Protein AF-A0A852VIM2-F1 (afdb_monomer)

Structure (mmCIF, N/CA/C/O backbone):
data_AF-A0A852VIM2-F1
#
_entry.id   AF-A0A852VIM2-F1
#
loop_
_atom_site.group_PDB
_atom_site.id
_atom_site.type_symbol
_atom_site.label_atom_id
_atom_site.label_alt_id
_atom_site.label_comp_id
_atom_site.label_asym_id
_atom_site.label_entity_id
_atom_site.label_seq_id
_atom_site.pdbx_PDB_ins_code
_atom_site.Cartn_x
_atom_site.Cartn_y
_atom_site.Cartn_z
_atom_site.occupancy
_atom_site.B_iso_or_equiv
_atom_site.auth_seq_id
_atom_site.auth_comp_id
_atom_site.auth_asym_id
_atom_site.auth_atom_id
_atom_site.pdbx_PDB_model_num
ATOM 1 N N . MET A 1 1 ? 8.240 -60.420 -4.942 1.00 44.69 1 MET A N 1
ATOM 2 C CA . MET A 1 1 ? 8.098 -59.509 -3.788 1.00 44.69 1 MET A CA 1
ATOM 3 C C . MET A 1 1 ? 9.029 -58.327 -3.998 1.00 44.69 1 MET A C 1
ATOM 5 O O . MET A 1 1 ? 10.145 -58.550 -4.443 1.00 44.69 1 MET A O 1
ATOM 9 N N . THR A 1 2 ? 8.503 -57.129 -3.706 1.00 54.47 2 THR A N 1
ATOM 10 C CA . THR A 1 2 ? 9.171 -55.831 -3.459 1.00 54.47 2 THR A CA 1
ATOM 11 C C . THR A 1 2 ? 10.085 -55.233 -4.532 1.00 54.47 2 THR A C 1
ATOM 13 O O . THR A 1 2 ? 11.245 -55.603 -4.650 1.00 54.47 2 THR A O 1
ATOM 16 N N . ASN A 1 3 ? 9.597 -54.195 -5.214 1.00 36.75 3 ASN A N 1
ATOM 17 C CA . ASN A 1 3 ? 9.960 -52.800 -4.914 1.00 36.75 3 ASN A CA 1
ATOM 18 C C . ASN A 1 3 ? 9.034 -51.888 -5.740 1.00 36.75 3 ASN A C 1
ATOM 20 O O . ASN A 1 3 ? 8.882 -52.099 -6.934 1.00 36.75 3 ASN A O 1
ATOM 24 N N . SER A 1 4 ? 8.175 -51.085 -5.110 1.00 54.75 4 SER A N 1
ATOM 25 C CA . SER A 1 4 ? 8.496 -49.882 -4.329 1.00 54.75 4 SER A CA 1
ATOM 26 C C . SER A 1 4 ? 8.802 -48.724 -5.255 1.00 54.75 4 SER A C 1
ATOM 28 O O . SER A 1 4 ? 9.448 -48.904 -6.281 1.00 54.75 4 SER A O 1
ATOM 30 N N . GLN A 1 5 ? 8.418 -47.549 -4.772 1.00 56.06 5 GLN A N 1
ATOM 31 C CA . GLN A 1 5 ? 8.584 -46.256 -5.410 1.00 56.06 5 GLN A CA 1
ATOM 32 C C . GLN A 1 5 ? 7.590 -46.119 -6.537 1.00 56.06 5 GLN A C 1
ATOM 34 O O . GLN A 1 5 ? 7.716 -46.833 -7.526 1.00 56.06 5 GLN A O 1
ATOM 39 N N . TYR A 1 6 ? 6.632 -45.197 -6.460 1.00 55.31 6 TYR A N 1
ATOM 40 C CA . TYR A 1 6 ? 5.644 -45.129 -7.534 1.00 55.31 6 TYR A CA 1
ATOM 41 C C . TYR A 1 6 ? 4.872 -46.481 -7.614 1.00 55.31 6 TYR A C 1
ATOM 43 O O . TYR A 1 6 ? 5.127 -47.428 -6.862 1.00 55.31 6 TYR A O 1
ATOM 51 N N . GLN A 1 7 ? 3.919 -46.633 -8.522 1.00 47.34 7 GLN A N 1
ATOM 52 C CA . GLN A 1 7 ? 3.745 -47.946 -9.148 1.00 47.34 7 GLN A CA 1
ATOM 53 C C . GLN A 1 7 ? 3.947 -47.708 -10.634 1.00 47.34 7 GLN A C 1
ATOM 55 O O . GLN A 1 7 ? 3.010 -47.393 -11.350 1.00 47.34 7 GLN A O 1
ATOM 60 N N . SER A 1 8 ? 5.239 -47.703 -10.996 1.00 54.66 8 SER A N 1
ATOM 61 C CA . SER A 1 8 ? 5.851 -47.457 -12.311 1.00 54.66 8 SER A CA 1
ATOM 62 C C . SER A 1 8 ? 4.839 -47.284 -13.452 1.00 54.66 8 SER A C 1
ATOM 64 O O . SER A 1 8 ? 4.408 -48.266 -14.051 1.00 54.66 8 SER A O 1
ATOM 66 N N . GLY A 1 9 ? 4.424 -46.041 -13.721 1.00 59.06 9 GLY A N 1
ATOM 67 C CA . GLY A 1 9 ? 3.400 -45.789 -14.740 1.00 59.06 9 GLY A CA 1
ATOM 68 C C . GLY A 1 9 ? 2.501 -44.568 -14.555 1.00 59.06 9 GLY A C 1
ATOM 69 O O . GLY A 1 9 ? 1.624 -44.383 -15.393 1.00 59.06 9 GLY A O 1
ATOM 70 N N . ASP A 1 10 ? 2.694 -43.733 -13.524 1.00 54.28 10 ASP A N 1
ATOM 71 C CA . ASP A 1 10 ? 2.032 -42.418 -13.481 1.00 54.28 10 ASP A CA 1
ATOM 72 C C . ASP A 1 10 ? 2.347 -41.662 -14.786 1.00 54.28 10 ASP A C 1
ATOM 74 O O . ASP A 1 10 ? 3.513 -41.554 -15.188 1.00 54.28 10 ASP A O 1
ATOM 78 N N . THR A 1 11 ? 1.316 -41.164 -15.473 1.00 63.91 11 THR A N 1
ATOM 79 C CA . THR A 1 11 ? 1.530 -40.364 -16.681 1.00 63.91 11 THR A CA 1
ATOM 80 C C . THR A 1 11 ? 2.003 -38.968 -16.282 1.00 63.91 11 THR A C 1
ATOM 82 O O . THR A 1 11 ? 1.735 -38.501 -15.174 1.00 63.91 11 THR A O 1
ATOM 85 N N . SER A 1 12 ? 2.715 -38.263 -17.166 1.00 58.47 12 SER A N 1
ATOM 86 C CA . SER A 1 12 ? 3.268 -36.938 -16.835 1.00 58.47 12 SER A CA 1
ATOM 87 C C . SER A 1 12 ? 2.215 -35.939 -16.340 1.00 58.47 12 SER A C 1
ATOM 89 O O . SER A 1 12 ? 2.539 -35.078 -15.525 1.00 58.47 12 SER A O 1
ATOM 91 N N . ASN A 1 13 ? 0.955 -36.083 -16.764 1.00 57.78 13 ASN A N 1
ATOM 92 C CA . ASN A 1 13 ? -0.139 -35.227 -16.310 1.00 57.78 13 ASN A CA 1
ATOM 93 C C . ASN A 1 13 ? -0.547 -35.520 -14.858 1.00 57.78 13 ASN A C 1
ATOM 95 O O . ASN A 1 13 ? -0.825 -34.584 -14.115 1.00 57.78 13 ASN A O 1
ATOM 99 N N . ASP A 1 14 ? -0.508 -36.777 -14.414 1.00 64.00 14 ASP A N 1
ATOM 100 C CA . ASP A 1 14 ? -0.855 -37.152 -13.035 1.00 64.00 14 ASP A CA 1
ATOM 101 C C . ASP A 1 14 ? 0.182 -36.635 -12.028 1.00 64.00 14 ASP A C 1
ATOM 103 O O . ASP A 1 14 ? -0.149 -36.251 -10.904 1.00 64.00 14 ASP A O 1
ATOM 107 N N . VAL A 1 15 ? 1.449 -36.571 -12.447 1.00 63.62 15 VAL A N 1
ATOM 108 C CA . VAL A 1 15 ? 2.537 -35.994 -11.647 1.00 63.62 15 VAL A CA 1
ATOM 109 C C . VAL A 1 15 ? 2.412 -34.470 -11.570 1.00 63.62 15 VAL A C 1
ATOM 111 O O . VAL A 1 15 ? 2.588 -33.908 -10.492 1.00 63.62 15 VAL A O 1
ATOM 114 N N . LEU A 1 16 ? 2.048 -33.803 -12.672 1.00 55.34 16 LEU A N 1
ATOM 115 C CA . LEU A 1 16 ? 1.800 -32.355 -12.706 1.00 55.34 16 LEU A CA 1
ATOM 116 C C . LEU A 1 16 ? 0.596 -31.949 -11.847 1.00 55.34 16 LEU A C 1
ATOM 118 O O . LEU A 1 16 ? 0.730 -31.052 -11.023 1.00 55.34 16 LEU A O 1
ATOM 122 N N . PHE A 1 17 ? -0.534 -32.658 -11.935 1.00 57.09 17 PHE A N 1
ATOM 123 C CA . PHE A 1 17 ? -1.701 -32.391 -11.082 1.00 57.09 17 PHE A CA 1
ATOM 124 C C . PHE A 1 17 ? -1.403 -32.596 -9.591 1.00 57.09 17 PHE A C 1
ATOM 126 O O . PHE A 1 17 ? -1.921 -31.864 -8.748 1.00 57.09 17 PHE A O 1
ATOM 133 N N . ARG A 1 18 ? -0.544 -33.563 -9.242 1.00 58.47 18 ARG A N 1
ATOM 134 C CA . ARG A 1 18 ? -0.074 -33.730 -7.860 1.00 58.47 18 ARG A CA 1
ATOM 135 C C . ARG A 1 18 ? 0.900 -32.630 -7.451 1.00 58.47 18 ARG A C 1
ATOM 137 O O . ARG A 1 18 ? 0.820 -32.175 -6.320 1.00 58.47 18 ARG A O 1
ATOM 144 N N . LEU A 1 19 ? 1.781 -32.173 -8.338 1.00 55.94 19 LEU A N 1
ATOM 145 C CA . LEU A 1 19 ? 2.692 -31.063 -8.051 1.00 55.94 19 LEU A CA 1
ATOM 146 C C . LEU A 1 19 ? 1.960 -29.728 -7.886 1.00 55.94 19 LEU A C 1
ATOM 148 O O . LEU A 1 19 ? 2.338 -28.989 -6.985 1.00 55.94 19 LEU A O 1
ATOM 152 N N . ASP A 1 20 ? 0.901 -29.467 -8.653 1.00 49.19 20 ASP A N 1
ATOM 153 C CA . ASP A 1 20 ? 0.030 -28.291 -8.494 1.00 49.19 20 ASP A CA 1
ATOM 154 C C . ASP A 1 20 ? -0.865 -28.387 -7.243 1.00 49.19 20 ASP A C 1
ATOM 156 O O . ASP A 1 20 ? -1.188 -27.376 -6.625 1.00 49.19 20 ASP A O 1
ATOM 160 N N . ALA A 1 21 ? -1.235 -29.597 -6.806 1.00 53.94 21 ALA A N 1
ATOM 161 C CA . ALA A 1 21 ? -1.904 -29.802 -5.517 1.00 53.94 21 ALA A CA 1
ATOM 162 C C . ALA A 1 21 ? -0.939 -29.699 -4.314 1.00 53.94 21 ALA A C 1
ATOM 164 O O . ALA A 1 21 ? -1.369 -29.380 -3.206 1.00 53.94 21 ALA A O 1
ATOM 165 N N . ILE A 1 22 ? 0.356 -29.972 -4.520 1.00 56.03 22 ILE A N 1
ATOM 166 C CA . ILE A 1 22 ? 1.428 -29.845 -3.514 1.00 56.03 22 ILE A CA 1
ATOM 167 C C . ILE A 1 22 ? 1.995 -28.414 -3.480 1.00 56.03 22 ILE A C 1
ATOM 169 O O . ILE A 1 22 ? 2.431 -27.954 -2.427 1.00 56.03 22 ILE A O 1
ATOM 173 N N . HIS A 1 23 ? 1.937 -27.692 -4.598 1.00 47.28 23 HIS A N 1
ATOM 174 C CA . HIS A 1 23 ? 2.230 -26.269 -4.720 1.00 47.28 23 HIS A CA 1
ATOM 175 C C . HIS A 1 23 ? 0.978 -25.560 -5.238 1.00 47.28 23 HIS A C 1
ATOM 177 O O . HIS A 1 23 ? 0.928 -25.217 -6.423 1.00 47.28 23 HIS A O 1
ATOM 183 N N . PRO A 1 24 ? -0.030 -25.297 -4.382 1.00 50.09 24 PRO A N 1
ATOM 184 C CA . PRO A 1 24 ? -0.980 -24.250 -4.719 1.00 50.09 24 PRO A CA 1
ATOM 185 C C . PRO A 1 24 ? -0.129 -23.025 -5.040 1.00 50.09 24 PRO A C 1
ATOM 187 O O . PRO A 1 24 ? 0.677 -22.631 -4.194 1.00 50.09 24 PRO A O 1
ATOM 190 N N . GLN A 1 25 ? -0.221 -22.499 -6.272 1.00 48.47 25 GLN A N 1
ATOM 191 C CA . GLN A 1 25 ? 0.428 -21.236 -6.624 1.00 48.47 25 GLN A CA 1
ATOM 192 C C . GLN A 1 25 ? 0.134 -20.297 -5.462 1.00 48.47 25 GLN A C 1
ATOM 194 O O . GLN A 1 25 ? -1.052 -20.062 -5.191 1.00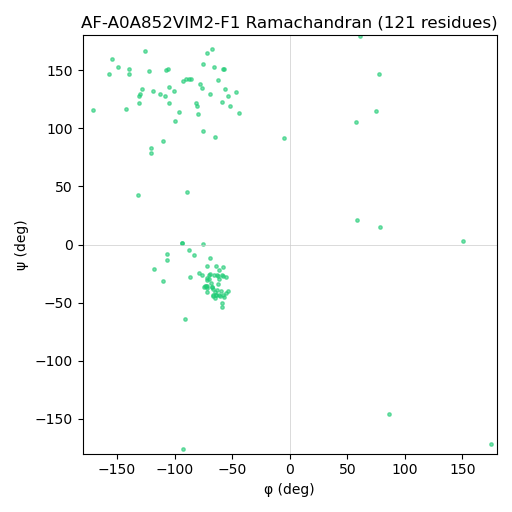 48.47 25 GLN A O 1
ATOM 199 N N . PRO A 1 26 ? 1.160 -19.895 -4.691 1.00 50.81 26 PRO A N 1
ATOM 200 C CA . PRO A 1 26 ? 0.900 -19.212 -3.449 1.00 50.81 26 PRO A CA 1
ATOM 201 C C . PRO A 1 26 ? 0.042 -17.999 -3.789 1.00 50.81 26 PRO A C 1
ATOM 203 O O . PRO A 1 26 ? 0.349 -17.340 -4.793 1.00 50.81 26 PRO A O 1
ATOM 206 N N . PRO A 1 27 ? -1.047 -17.728 -3.048 1.00 56.16 27 PRO A N 1
ATOM 207 C CA . PRO A 1 27 ? -1.861 -16.559 -3.326 1.00 56.16 27 PRO A CA 1
ATOM 208 C C . PRO A 1 27 ? -0.918 -15.368 -3.508 1.00 56.16 27 PRO A C 1
ATOM 210 O O . PRO A 1 27 ? 0.069 -15.210 -2.775 1.00 56.16 27 PRO A O 1
ATOM 213 N N . LEU A 1 28 ? -1.126 -14.611 -4.585 1.00 65.06 28 LEU A N 1
ATOM 214 C CA . LEU A 1 28 ? -0.347 -13.408 -4.839 1.00 65.06 28 LEU A CA 1
ATOM 215 C C . LEU A 1 28 ? -0.704 -12.446 -3.710 1.00 65.06 28 LEU A C 1
ATOM 217 O O . LEU A 1 28 ? -1.728 -11.771 -3.755 1.00 65.06 28 LEU A O 1
ATOM 221 N N . ASN A 1 29 ? 0.093 -12.486 -2.642 1.00 84.94 29 ASN A N 1
ATOM 222 C CA . ASN A 1 29 ? -0.279 -11.883 -1.371 1.00 84.94 29 ASN A CA 1
ATOM 223 C C . ASN A 1 29 ? -0.244 -10.364 -1.443 1.00 84.94 29 ASN A C 1
ATOM 225 O O . ASN A 1 29 ? -0.834 -9.734 -0.574 1.00 84.94 29 ASN A O 1
ATOM 229 N N . TYR A 1 30 ? 0.445 -9.793 -2.438 1.00 94.69 30 TYR A N 1
ATOM 230 C CA . TYR A 1 30 ? 0.670 -8.364 -2.569 1.00 94.69 30 TYR A CA 1
ATOM 231 C C . TYR A 1 30 ? 0.279 -7.841 -3.950 1.00 94.69 30 TYR A C 1
ATOM 233 O O . TYR A 1 30 ? 0.674 -8.381 -4.984 1.00 94.69 30 TYR A O 1
ATOM 241 N N . LEU A 1 31 ? -0.441 -6.724 -3.952 1.00 96.12 31 LEU A N 1
ATOM 242 C CA . LEU A 1 31 ? -0.675 -5.882 -5.118 1.00 96.12 31 LEU A CA 1
ATOM 243 C C . LEU A 1 31 ? 0.380 -4.779 -5.171 1.00 96.12 31 LEU A C 1
ATOM 245 O O . LEU A 1 31 ? 0.749 -4.219 -4.136 1.00 96.12 31 LEU A O 1
ATOM 249 N N . ILE A 1 32 ? 0.852 -4.475 -6.378 1.00 9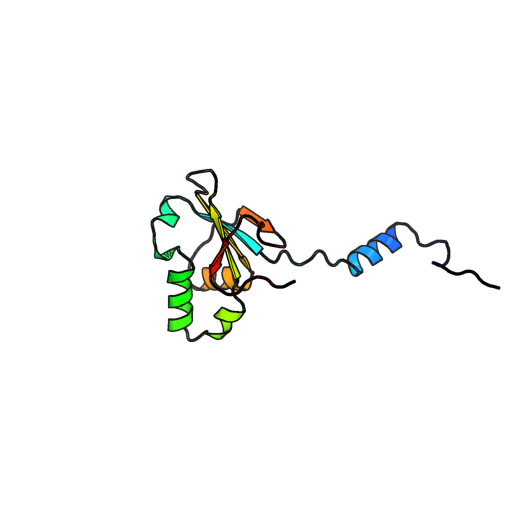6.88 32 ILE A N 1
ATOM 250 C CA . ILE A 1 32 ? 1.821 -3.413 -6.644 1.00 96.88 32 ILE A CA 1
ATOM 251 C C . ILE A 1 32 ? 1.041 -2.178 -7.076 1.00 96.88 32 ILE A C 1
ATOM 253 O O . ILE A 1 32 ? 0.387 -2.181 -8.120 1.00 96.88 32 ILE A O 1
ATOM 257 N N . ILE A 1 33 ? 1.099 -1.140 -6.253 1.00 96.81 33 ILE 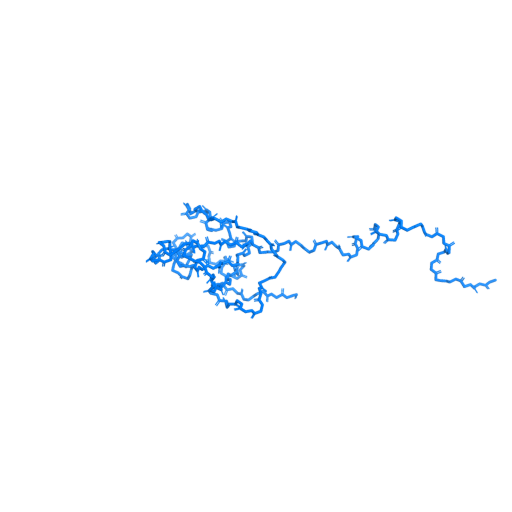A N 1
ATOM 258 C CA . ILE A 1 33 ? 0.445 0.141 -6.484 1.00 96.81 33 ILE A CA 1
ATOM 259 C C . ILE A 1 33 ? 1.509 1.149 -6.895 1.00 96.81 33 ILE A C 1
ATOM 261 O O . ILE A 1 33 ? 2.449 1.387 -6.135 1.00 96.81 33 ILE A O 1
ATOM 265 N N . ALA A 1 34 ? 1.353 1.750 -8.067 1.00 97.38 34 ALA A N 1
ATOM 266 C CA . ALA A 1 34 ? 2.167 2.882 -8.474 1.00 97.38 34 ALA A CA 1
ATOM 267 C C . ALA A 1 34 ? 1.562 4.182 -7.950 1.00 97.38 34 ALA A C 1
ATOM 269 O O . ALA A 1 34 ? 0.342 4.344 -7.903 1.00 97.38 34 ALA A O 1
ATOM 270 N N . GLN A 1 35 ? 2.431 5.100 -7.544 1.00 97.06 35 GLN A N 1
ATOM 271 C CA . GLN A 1 35 ? 2.058 6.460 -7.195 1.00 97.06 35 GLN A CA 1
ATOM 272 C C . GLN A 1 35 ? 2.963 7.437 -7.924 1.00 97.06 35 GLN A C 1
ATOM 274 O O . GLN A 1 35 ? 4.192 7.346 -7.848 1.00 97.06 35 GLN A O 1
ATOM 279 N N . SER A 1 36 ? 2.323 8.392 -8.579 1.00 97.00 36 SER A N 1
ATOM 280 C CA . SER A 1 36 ? 2.949 9.513 -9.258 1.00 97.00 36 SER A CA 1
ATOM 281 C C . SER A 1 36 ? 3.513 10.536 -8.274 1.00 97.00 36 SER A C 1
ATOM 283 O O . SER A 1 36 ? 3.166 10.576 -7.092 1.00 97.00 36 SER A O 1
ATOM 285 N N . GLU A 1 37 ? 4.372 11.418 -8.772 1.00 96.31 37 GLU A N 1
ATOM 286 C CA . GLU A 1 37 ? 4.929 12.525 -7.997 1.00 96.31 37 GLU A CA 1
ATOM 287 C C . GLU A 1 37 ? 3.844 13.413 -7.382 1.00 96.31 37 GLU A C 1
ATOM 289 O O . GLU A 1 37 ? 3.932 13.757 -6.203 1.00 96.31 37 GLU A O 1
ATOM 294 N N . LEU A 1 38 ? 2.787 13.716 -8.142 1.00 95.50 38 LEU A N 1
ATOM 295 C CA . LEU A 1 38 ? 1.661 14.509 -7.655 1.00 95.50 38 LEU A CA 1
ATOM 296 C C . LEU A 1 38 ? 0.949 13.818 -6.484 1.00 95.50 38 LEU A C 1
ATOM 298 O O . LEU A 1 38 ? 0.639 14.458 -5.482 1.00 95.50 38 LEU A O 1
ATOM 302 N N . GLU A 1 39 ? 0.723 12.507 -6.579 1.00 95.50 39 GLU A N 1
ATOM 303 C CA . GLU A 1 39 ? 0.082 11.744 -5.505 1.00 95.50 39 GLU A CA 1
ATOM 304 C C . GLU A 1 39 ? 0.957 11.656 -4.258 1.00 95.50 39 GLU A C 1
ATOM 306 O O . GLU A 1 39 ? 0.433 11.694 -3.146 1.00 95.50 39 GLU A O 1
ATOM 311 N N . VAL A 1 40 ? 2.278 11.537 -4.420 1.00 95.06 40 VAL A N 1
ATOM 312 C CA . VAL A 1 40 ? 3.225 11.445 -3.300 1.00 95.06 40 VAL A CA 1
ATOM 313 C C . VAL A 1 40 ? 3.356 12.768 -2.542 1.00 95.06 40 VAL A C 1
ATOM 315 O O . VAL A 1 40 ? 3.604 12.737 -1.335 1.00 95.06 40 VAL A O 1
ATOM 318 N N . GLN A 1 41 ? 3.167 13.910 -3.211 1.00 95.56 41 GLN A N 1
ATOM 319 C CA . GLN A 1 41 ? 3.158 15.229 -2.565 1.00 95.56 41 GLN A CA 1
ATOM 320 C C . GLN A 1 41 ? 1.976 15.410 -1.599 1.00 95.56 41 GLN A C 1
ATOM 322 O O . GLN A 1 41 ? 2.093 16.160 -0.628 1.00 95.56 41 GLN A O 1
ATOM 327 N N . ASP A 1 42 ? 0.864 14.704 -1.817 1.00 95.44 42 ASP A N 1
ATOM 328 C CA . ASP A 1 42 ? -0.239 14.669 -0.863 1.00 95.44 42 ASP A CA 1
ATOM 329 C C . ASP A 1 42 ? 0.064 13.693 0.286 1.00 95.44 42 ASP A C 1
ATOM 331 O O . ASP A 1 42 ? 0.086 12.467 0.136 1.00 95.44 42 ASP A O 1
ATOM 335 N N . VAL A 1 43 ? 0.245 14.249 1.485 1.00 93.06 43 VAL A N 1
ATOM 336 C CA . VAL A 1 43 ? 0.502 13.484 2.712 1.00 93.06 43 VAL A CA 1
ATOM 337 C C . VAL A 1 43 ? -0.613 12.480 3.032 1.00 93.06 43 VAL A C 1
ATOM 339 O O . VAL A 1 43 ? -0.343 11.441 3.633 1.00 93.06 43 VAL A O 1
ATOM 342 N N . GLN A 1 44 ? -1.850 12.719 2.582 1.00 94.06 44 GLN A N 1
ATOM 343 C CA . GLN A 1 44 ? -2.963 11.784 2.764 1.00 94.06 44 GLN A CA 1
ATOM 344 C C . GLN A 1 44 ? -2.803 10.507 1.935 1.00 94.06 44 GLN A C 1
ATOM 346 O O . GLN A 1 44 ? -3.513 9.526 2.162 1.00 94.06 44 GLN A O 1
ATOM 351 N N . ASN A 1 45 ? -1.862 10.462 0.996 1.00 94.25 45 ASN A N 1
ATOM 352 C CA . ASN A 1 45 ? -1.513 9.252 0.256 1.00 94.25 45 ASN A CA 1
ATOM 353 C C . ASN A 1 45 ? -0.348 8.481 0.884 1.00 94.25 45 ASN A C 1
ATOM 355 O O . ASN A 1 45 ? 0.043 7.441 0.351 1.00 94.25 45 ASN A O 1
ATOM 359 N N . ALA A 1 46 ? 0.201 8.947 2.011 1.00 94.62 46 ALA A N 1
ATOM 360 C CA . ALA A 1 46 ? 1.156 8.190 2.811 1.00 94.62 46 ALA A CA 1
ATOM 361 C C . ALA A 1 46 ? 0.415 7.184 3.717 1.00 94.62 46 ALA A C 1
ATOM 363 O O . ALA A 1 46 ? -0.381 7.611 4.560 1.00 94.62 46 ALA A O 1
ATOM 364 N N . PRO A 1 47 ? 0.686 5.866 3.616 1.00 94.44 47 PRO A N 1
ATOM 365 C CA . PRO A 1 47 ? -0.088 4.873 4.359 1.00 94.44 47 PRO A CA 1
ATOM 366 C C . PRO A 1 47 ? -0.053 5.026 5.875 1.00 94.44 47 PRO A C 1
ATOM 368 O O . PRO A 1 47 ? -1.087 4.924 6.526 1.00 94.44 47 PRO A O 1
ATOM 371 N N . ALA A 1 48 ? 1.110 5.361 6.433 1.00 93.31 48 ALA A N 1
ATOM 372 C CA . ALA A 1 48 ? 1.261 5.575 7.868 1.00 93.31 48 ALA A CA 1
ATOM 373 C C . ALA A 1 48 ? 0.400 6.729 8.411 1.00 93.31 48 ALA A C 1
ATOM 375 O O . ALA A 1 48 ? 0.111 6.748 9.603 1.00 93.31 48 ALA A O 1
ATOM 376 N N . ILE A 1 49 ? -0.014 7.672 7.560 1.00 94.56 49 ILE A N 1
ATOM 377 C CA . ILE A 1 49 ? -0.872 8.794 7.945 1.00 94.56 49 ILE A CA 1
ATOM 378 C C . ILE A 1 49 ? -2.332 8.405 7.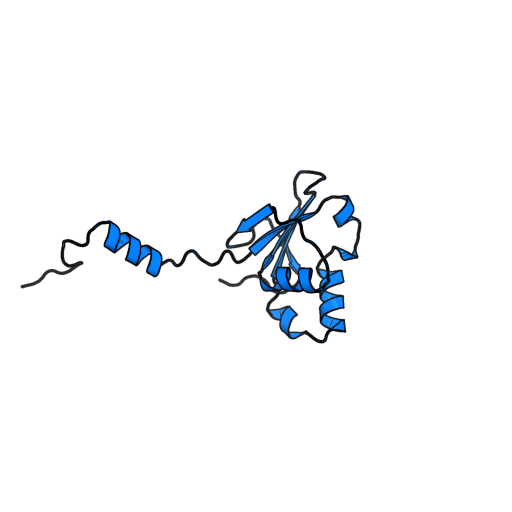754 1.00 94.56 49 ILE A C 1
ATOM 380 O O . ILE A 1 49 ? -3.077 8.293 8.719 1.00 94.56 49 ILE A O 1
ATOM 384 N N . SER A 1 50 ? -2.747 8.139 6.519 1.00 9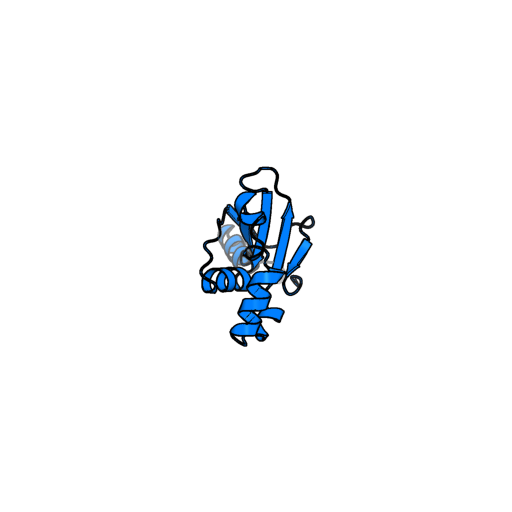4.50 50 SER A N 1
ATOM 385 C CA . SER A 1 50 ? -4.173 8.017 6.231 1.00 94.50 50 SER A CA 1
ATOM 386 C C . SER A 1 50 ? -4.790 6.719 6.745 1.00 94.50 50 SER A C 1
ATOM 388 O O . SER A 1 50 ? -5.917 6.745 7.235 1.00 94.50 50 SER A O 1
ATOM 390 N N . MET A 1 51 ? -4.068 5.592 6.721 1.00 94.38 51 MET A N 1
ATOM 391 C CA . MET A 1 51 ? -4.602 4.351 7.295 1.00 94.38 51 MET A CA 1
ATOM 392 C C . MET A 1 51 ? -4.597 4.361 8.815 1.00 94.38 51 MET A C 1
ATOM 394 O O . MET A 1 51 ? -5.523 3.817 9.407 1.00 94.38 51 MET A O 1
ATOM 398 N N . SER A 1 52 ? -3.591 4.956 9.461 1.00 92.44 52 SER A N 1
ATOM 399 C CA . SER A 1 52 ? -3.585 5.026 10.926 1.00 92.44 52 SER A CA 1
ATOM 400 C C . SER A 1 52 ? -4.756 5.869 11.434 1.00 92.44 52 SER A C 1
ATOM 402 O O . SER A 1 52 ? -5.472 5.423 12.332 1.00 92.44 52 SER A O 1
ATOM 404 N N . THR A 1 53 ? -5.017 7.014 10.793 1.00 93.94 53 THR A N 1
ATOM 405 C CA . THR A 1 53 ? -6.196 7.845 11.056 1.00 93.94 53 THR A CA 1
ATOM 406 C C . THR A 1 53 ? -7.485 7.064 10.822 1.00 93.94 53 THR A C 1
ATOM 408 O O . THR A 1 53 ? -8.278 6.932 11.749 1.00 93.94 53 THR A O 1
ATOM 411 N N . PHE A 1 54 ? -7.662 6.456 9.644 1.00 94.25 54 PHE A N 1
ATOM 412 C CA . PHE A 1 54 ? -8.875 5.699 9.322 1.00 94.25 54 PHE A CA 1
ATOM 413 C C . PHE A 1 54 ? -9.149 4.563 10.317 1.00 94.25 54 PHE A C 1
ATOM 415 O O . PHE A 1 54 ? -10.273 4.395 10.786 1.00 94.25 54 PHE A O 1
ATOM 422 N N . ILE A 1 55 ? -8.125 3.787 10.676 1.00 93.88 55 ILE A N 1
ATOM 423 C CA . ILE A 1 55 ? -8.252 2.677 11.629 1.00 93.88 55 ILE A CA 1
ATOM 424 C C . ILE A 1 55 ? -8.624 3.188 13.022 1.00 93.88 55 ILE A C 1
ATOM 426 O O . ILE A 1 55 ? -9.445 2.568 13.698 1.00 93.88 55 ILE A O 1
ATOM 430 N N . SER A 1 56 ? -8.030 4.304 13.451 1.00 92.69 56 SER A N 1
ATOM 431 C CA . SER A 1 56 ? -8.342 4.921 14.740 1.00 92.69 56 SER A CA 1
ATOM 432 C C . SER A 1 56 ? -9.769 5.467 14.780 1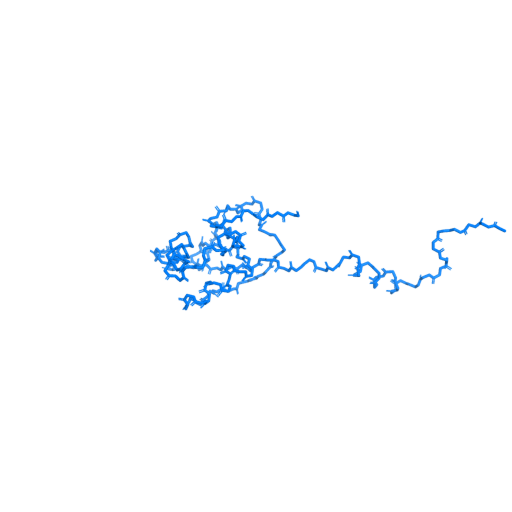.00 92.69 56 SER A C 1
ATOM 434 O O . SER A 1 56 ? -10.461 5.268 15.771 1.00 92.69 56 SER A O 1
ATOM 436 N N . GLU A 1 57 ? -10.214 6.142 13.720 1.00 93.44 57 GLU A N 1
ATOM 437 C CA . GLU A 1 57 ? -11.548 6.755 13.633 1.00 93.44 57 GLU A CA 1
ATOM 438 C C . GLU A 1 57 ? -12.670 5.723 13.490 1.00 93.44 57 GLU A C 1
ATOM 440 O O . GLU A 1 57 ? -13.782 5.945 13.960 1.00 93.44 57 GLU A O 1
ATOM 445 N N . THR A 1 58 ? -12.386 4.584 12.856 1.00 92.44 58 THR A N 1
ATOM 446 C CA . THR A 1 58 ? -13.354 3.490 12.667 1.00 92.44 58 THR A CA 1
ATOM 447 C C . THR A 1 58 ? -13.281 2.413 13.751 1.00 92.44 58 THR A C 1
ATOM 449 O O . THR A 1 58 ? -14.016 1.430 13.679 1.00 92.44 58 THR A O 1
ATOM 452 N N . GLU A 1 59 ? -12.393 2.574 14.738 1.00 92.00 59 GLU A N 1
ATOM 453 C CA . GLU A 1 59 ? -12.144 1.629 15.839 1.00 92.00 59 GLU A CA 1
ATOM 454 C C . GLU A 1 59 ? -11.718 0.212 15.386 1.00 92.00 59 GLU A C 1
ATOM 456 O O . GLU A 1 59 ? -11.793 -0.760 16.138 1.00 92.00 59 GLU A O 1
ATOM 461 N N . GLN A 1 60 ? -11.195 0.064 14.165 1.00 90.94 60 GLN A N 1
ATOM 462 C CA . GLN A 1 60 ? -10.831 -1.232 13.572 1.00 90.94 60 GLN A CA 1
ATOM 463 C C . GLN A 1 60 ? -9.390 -1.654 13.894 1.00 90.94 60 GLN A C 1
ATOM 465 O O . GLN A 1 60 ? -8.645 -2.111 13.026 1.00 90.94 60 GLN A O 1
ATOM 470 N N . THR A 1 61 ? -8.968 -1.522 15.151 1.00 89.38 61 THR A N 1
ATOM 471 C CA . THR A 1 61 ? -7.565 -1.710 15.582 1.00 89.38 61 THR A CA 1
ATOM 472 C C . THR A 1 61 ? -6.981 -3.089 15.251 1.00 89.38 61 THR A C 1
ATOM 474 O O . THR A 1 61 ? -5.784 -3.212 14.996 1.00 89.38 61 THR A O 1
ATOM 477 N N . GLN A 1 62 ? -7.829 -4.115 15.144 1.00 89.81 62 GLN A N 1
ATOM 478 C CA . GLN A 1 62 ? -7.477 -5.460 14.671 1.00 89.81 62 GLN A CA 1
ATOM 479 C C . GLN A 1 62 ? -6.870 -5.503 13.256 1.00 89.81 62 GLN A C 1
ATOM 481 O O . GLN A 1 62 ? -6.225 -6.484 12.894 1.00 89.81 62 GLN A O 1
ATOM 486 N N . LEU A 1 63 ? -7.061 -4.462 12.438 1.00 91.31 63 LEU A N 1
ATOM 487 C CA . LEU A 1 63 ? -6.432 -4.360 11.122 1.00 91.31 63 LEU A CA 1
ATOM 488 C C . LEU A 1 63 ? -4.920 -4.124 11.212 1.00 91.31 63 LEU A C 1
ATOM 490 O O . LEU A 1 63 ? -4.195 -4.544 10.313 1.00 91.31 63 LEU A O 1
ATOM 494 N N . LEU A 1 64 ? -4.419 -3.525 12.298 1.00 88.44 64 LEU A N 1
ATOM 495 C CA . LEU A 1 64 ? -2.991 -3.217 12.457 1.00 88.44 64 LEU A CA 1
ATOM 496 C C . LEU A 1 64 ? -2.105 -4.467 12.437 1.00 88.44 64 LEU A C 1
ATOM 498 O O . LEU A 1 64 ? -0.968 -4.400 11.983 1.00 88.44 64 LEU A O 1
ATOM 502 N N . THR A 1 65 ? -2.627 -5.610 12.888 1.00 89.00 65 THR A N 1
ATOM 503 C CA . THR A 1 65 ? -1.901 -6.891 12.910 1.00 89.00 65 THR A CA 1
ATOM 504 C C . THR A 1 65 ? -2.032 -7.682 11.612 1.00 89.00 65 THR A C 1
ATOM 506 O O . THR A 1 65 ? -1.426 -8.740 11.472 1.00 89.00 65 THR A O 1
ATOM 509 N N . ARG A 1 66 ? -2.844 -7.198 10.667 1.00 91.75 66 ARG A N 1
ATOM 510 C CA . ARG A 1 66 ? -3.157 -7.883 9.406 1.00 91.75 66 ARG A CA 1
ATOM 511 C C . ARG A 1 66 ? -2.716 -7.098 8.184 1.00 91.75 66 ARG A C 1
ATOM 513 O O . ARG A 1 66 ? -2.584 -7.678 7.113 1.00 91.75 66 ARG A O 1
ATOM 520 N N . ILE A 1 67 ? -2.529 -5.791 8.321 1.00 94.31 67 ILE A N 1
ATOM 521 C CA . ILE A 1 67 ? -2.030 -4.929 7.260 1.00 94.31 67 ILE A CA 1
ATOM 522 C C . ILE A 1 67 ? -0.525 -5.111 7.139 1.00 94.31 67 ILE A C 1
ATOM 524 O O . ILE A 1 67 ? 0.198 -5.159 8.132 1.00 94.31 67 ILE A O 1
ATOM 528 N N . SER A 1 68 ? -0.063 -5.178 5.899 1.00 95.69 68 SER A N 1
ATOM 529 C CA . SER A 1 68 ? 1.352 -5.182 5.581 1.00 95.69 68 SER A CA 1
ATOM 530 C C . SER A 1 68 ? 1.562 -4.372 4.309 1.00 95.69 68 SER A C 1
ATOM 532 O O . SER A 1 68 ? 1.010 -4.709 3.257 1.00 95.69 68 SER A O 1
ATOM 534 N N . ILE A 1 69 ? 2.303 -3.268 4.425 1.00 96.81 69 ILE A N 1
ATOM 535 C CA . ILE A 1 69 ? 2.588 -2.358 3.314 1.00 96.81 69 ILE A CA 1
ATOM 536 C C . ILE A 1 69 ? 4.073 -2.075 3.261 1.00 96.81 69 ILE A C 1
ATOM 538 O O . ILE A 1 69 ? 4.641 -1.513 4.200 1.00 96.81 69 ILE A O 1
ATOM 542 N N . TYR A 1 70 ? 4.677 -2.394 2.127 1.00 97.31 70 TYR A N 1
ATOM 543 C CA . TYR A 1 70 ? 6.062 -2.064 1.836 1.00 97.31 70 TYR A CA 1
ATOM 544 C C . TYR A 1 70 ? 6.120 -0.952 0.802 1.00 97.31 70 TYR A C 1
ATOM 546 O O . TYR A 1 70 ? 5.240 -0.857 -0.048 1.00 97.31 70 TYR A O 1
ATOM 554 N N . SER A 1 71 ? 7.159 -0.128 0.856 1.00 97.12 71 SER A N 1
ATOM 555 C CA . SER A 1 71 ? 7.420 0.886 -0.157 1.00 97.12 71 SER A CA 1
ATOM 556 C C . SER A 1 71 ? 8.785 0.699 -0.791 1.00 97.12 71 SER A C 1
ATOM 558 O O . SER A 1 71 ? 9.739 0.234 -0.166 1.00 97.12 71 SER A O 1
ATOM 560 N N . GLN A 1 72 ? 8.867 1.087 -2.053 1.00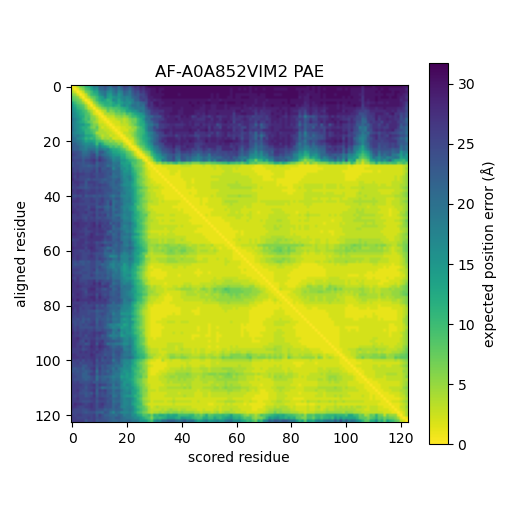 97.00 72 GLN A N 1
ATOM 561 C CA . GLN A 1 72 ? 10.103 1.173 -2.803 1.00 97.00 72 GLN A CA 1
ATOM 562 C C . GLN A 1 72 ? 10.060 2.435 -3.661 1.00 97.00 72 GLN A C 1
ATOM 564 O O . GLN A 1 72 ? 9.000 2.854 -4.126 1.00 97.00 72 GLN A O 1
ATOM 569 N N . ARG A 1 73 ? 11.220 3.057 -3.864 1.00 96.25 73 ARG A N 1
ATOM 570 C CA . ARG A 1 73 ? 11.362 4.140 -4.837 1.00 96.25 73 ARG A CA 1
ATOM 571 C C . ARG A 1 73 ? 11.241 3.561 -6.247 1.00 96.25 73 ARG A C 1
ATOM 573 O O . ARG A 1 73 ? 11.940 2.596 -6.548 1.00 96.25 73 ARG A O 1
ATOM 580 N N . GLY A 1 74 ? 10.387 4.147 -7.078 1.00 94.31 74 GLY A N 1
ATOM 581 C CA . GLY A 1 74 ? 10.337 3.820 -8.500 1.00 94.31 74 GLY A CA 1
ATOM 582 C C . GLY A 1 74 ? 11.211 4.748 -9.342 1.00 94.31 74 GLY A C 1
ATOM 583 O O . GLY A 1 74 ? 11.972 5.571 -8.821 1.00 94.31 74 GLY A O 1
ATOM 584 N N . GLU A 1 75 ? 11.146 4.567 -10.657 1.00 92.50 75 GLU A N 1
ATOM 585 C CA . GLU A 1 75 ? 12.149 5.100 -11.589 1.00 92.50 75 GLU A CA 1
ATOM 586 C C . GLU A 1 75 ? 11.661 6.304 -12.407 1.00 92.50 75 GLU A C 1
ATOM 588 O O . GLU A 1 75 ? 12.477 7.009 -13.000 1.00 92.50 75 GLU A O 1
ATOM 593 N N . SER A 1 76 ? 10.353 6.577 -12.416 1.00 94.81 76 SER A N 1
ATOM 594 C CA . SER A 1 76 ? 9.731 7.642 -13.209 1.00 94.81 76 SER A CA 1
ATOM 595 C C . SER A 1 76 ? 8.898 8.590 -12.342 1.00 94.81 76 SER A C 1
ATOM 597 O O . SER A 1 76 ? 8.586 8.287 -11.194 1.00 94.81 76 SER A O 1
ATOM 599 N N . SER A 1 77 ? 8.516 9.749 -12.882 1.00 92.06 77 SER A N 1
ATOM 600 C CA . SER A 1 77 ? 7.590 10.674 -12.209 1.00 92.06 77 SER A CA 1
ATOM 601 C C . SER A 1 77 ? 6.161 10.130 -12.126 1.00 92.06 77 SER A C 1
ATOM 603 O O . SER A 1 77 ? 5.409 10.526 -11.240 1.00 92.06 77 SER A O 1
ATOM 605 N N . GLU A 1 78 ? 5.777 9.233 -13.035 1.00 93.69 78 GLU A N 1
ATOM 606 C CA . GLU A 1 78 ? 4.461 8.579 -13.042 1.00 93.69 78 GLU A CA 1
ATOM 607 C C . GLU A 1 78 ? 4.385 7.440 -12.013 1.00 93.69 78 GLU A C 1
ATOM 609 O O . GLU A 1 78 ? 3.312 7.156 -11.492 1.00 93.69 78 GLU A O 1
ATOM 614 N N . GLU A 1 79 ? 5.528 6.857 -11.642 1.00 95.06 79 GLU A N 1
ATOM 615 C CA . GLU A 1 79 ? 5.635 5.750 -10.686 1.00 95.06 79 GLU A CA 1
ATOM 616 C C . GLU A 1 79 ? 6.729 6.016 -9.637 1.00 95.06 79 GLU A C 1
ATOM 618 O O . GLU A 1 79 ? 7.526 5.142 -9.307 1.00 95.06 79 GLU A O 1
ATOM 623 N N . ILE A 1 80 ? 6.817 7.239 -9.106 1.00 96.94 80 ILE A N 1
ATOM 624 C CA . ILE A 1 80 ? 7.937 7.647 -8.238 1.00 96.94 80 ILE A CA 1
ATOM 625 C C . ILE A 1 80 ? 7.998 6.838 -6.933 1.00 96.94 80 ILE A C 1
ATOM 627 O O . ILE A 1 80 ? 9.070 6.669 -6.337 1.00 96.94 80 ILE A O 1
ATOM 631 N N . ARG A 1 81 ? 6.851 6.314 -6.483 1.00 97.06 81 ARG A N 1
ATOM 632 C CA . ARG A 1 81 ? 6.735 5.423 -5.328 1.00 97.06 81 ARG A CA 1
ATOM 633 C C . ARG A 1 81 ? 5.904 4.204 -5.697 1.00 97.06 81 ARG A C 1
ATOM 635 O O . ARG A 1 81 ? 4.769 4.329 -6.139 1.00 97.06 81 ARG A O 1
ATOM 642 N N . LEU A 1 82 ? 6.458 3.031 -5.424 1.00 97.75 82 LEU A N 1
ATOM 643 C CA . LEU A 1 82 ? 5.748 1.763 -5.490 1.00 97.75 82 LEU A CA 1
ATOM 644 C C . LEU A 1 82 ? 5.355 1.344 -4.077 1.00 97.75 82 LEU A C 1
ATOM 646 O O . LEU A 1 82 ? 6.190 1.368 -3.168 1.00 97.75 82 LEU A O 1
ATOM 650 N N . LEU A 1 83 ? 4.097 0.953 -3.891 1.00 97.62 83 LEU A N 1
ATOM 651 C CA . LEU A 1 83 ? 3.606 0.338 -2.664 1.00 97.62 83 LEU A CA 1
ATOM 652 C C . LEU A 1 83 ? 3.223 -1.114 -2.931 1.00 97.62 83 LEU A C 1
ATOM 654 O O . LEU A 1 83 ? 2.437 -1.403 -3.825 1.00 97.62 83 LEU A O 1
ATOM 658 N N . TYR A 1 84 ? 3.730 -2.021 -2.108 1.00 97.12 84 TYR A N 1
ATOM 659 C CA . TYR A 1 84 ? 3.329 -3.420 -2.100 1.00 97.12 84 TYR A CA 1
ATOM 660 C C . TYR A 1 84 ? 2.346 -3.603 -0.957 1.00 97.12 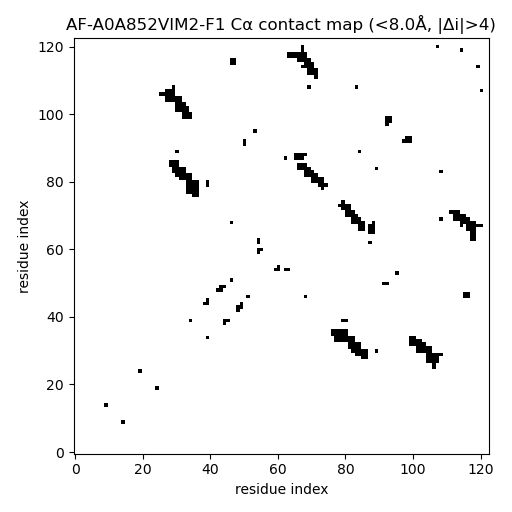84 TYR A C 1
ATOM 662 O O . TYR A 1 84 ? 2.740 -3.585 0.210 1.00 97.12 84 TYR A O 1
ATOM 670 N N . MET A 1 85 ? 1.069 -3.749 -1.289 1.00 96.69 85 MET A N 1
ATOM 671 C CA . MET A 1 85 ? -0.020 -3.852 -0.322 1.00 96.69 85 MET A CA 1
ATOM 672 C C . MET A 1 85 ? -0.557 -5.266 -0.284 1.00 96.69 85 MET A C 1
ATOM 674 O O . MET A 1 85 ? -0.949 -5.790 -1.326 1.00 96.69 85 MET A O 1
ATOM 678 N N . ASN A 1 86 ? -0.641 -5.861 0.905 1.00 94.62 86 ASN A N 1
ATOM 679 C CA . ASN A 1 86 ? -1.386 -7.103 1.020 1.00 94.62 86 ASN A CA 1
ATOM 680 C C . ASN A 1 86 ? -2.896 -6.896 0.803 1.00 94.62 86 ASN A C 1
ATOM 682 O O . ASN A 1 86 ? -3.383 -5.764 0.787 1.00 94.62 86 ASN A O 1
ATOM 686 N N . GLU A 1 87 ? -3.658 -7.977 0.637 1.00 92.50 87 GLU A N 1
ATOM 687 C CA . GLU A 1 87 ? -5.099 -7.892 0.339 1.00 92.50 87 GLU A CA 1
ATOM 688 C C . GLU A 1 87 ? -5.872 -7.032 1.357 1.00 92.50 87 GLU A C 1
ATOM 690 O O . GLU A 1 87 ? -6.734 -6.225 0.990 1.00 92.50 87 GLU A O 1
ATOM 695 N N . VAL A 1 88 ? -5.528 -7.159 2.642 1.00 93.69 88 VAL A N 1
ATOM 696 C CA . VAL A 1 88 ? -6.152 -6.393 3.729 1.00 93.69 88 VAL A CA 1
ATOM 697 C C . VAL A 1 88 ? -5.815 -4.907 3.605 1.00 93.69 88 VAL A C 1
ATOM 699 O O . VAL A 1 88 ? -6.710 -4.065 3.710 1.00 93.69 88 VAL A O 1
ATOM 702 N N . ALA A 1 89 ? -4.550 -4.576 3.332 1.00 95.38 89 ALA A N 1
ATOM 703 C CA . ALA A 1 89 ? -4.114 -3.206 3.092 1.00 95.38 89 ALA A CA 1
ATOM 704 C C . ALA A 1 89 ? -4.855 -2.581 1.906 1.00 95.38 89 ALA A C 1
ATOM 706 O O . ALA A 1 89 ? -5.451 -1.514 2.036 1.00 95.38 89 ALA A O 1
ATOM 707 N N . TYR A 1 90 ? -4.884 -3.273 0.771 1.00 95.38 90 TYR A N 1
ATOM 708 C CA . TYR A 1 90 ? -5.554 -2.796 -0.433 1.00 95.38 90 TYR A CA 1
ATOM 709 C C . TYR A 1 90 ? -7.059 -2.578 -0.217 1.00 95.38 90 TYR A C 1
ATOM 711 O O . TYR A 1 90 ? -7.608 -1.542 -0.594 1.00 95.38 90 TYR A O 1
ATOM 719 N N . SER A 1 91 ? -7.731 -3.524 0.444 1.00 93.69 91 SER A N 1
ATOM 720 C CA . SER A 1 91 ? -9.162 -3.415 0.749 1.00 93.69 91 SER A CA 1
ATOM 721 C C . SER A 1 91 ? -9.460 -2.239 1.677 1.00 93.69 91 SER A C 1
ATOM 723 O O . SER A 1 91 ? -10.427 -1.511 1.459 1.00 93.69 91 SER A O 1
ATOM 725 N N . THR A 1 92 ? -8.594 -2.005 2.665 1.00 94.56 92 THR A N 1
ATOM 726 C CA . THR A 1 92 ? -8.686 -0.847 3.564 1.00 94.56 92 THR A CA 1
ATOM 727 C C . THR A 1 92 ? -8.488 0.460 2.794 1.00 94.56 92 THR A C 1
ATOM 729 O O . THR A 1 92 ? -9.267 1.392 2.962 1.00 94.56 92 THR A O 1
ATOM 732 N N . TRP A 1 93 ? -7.510 0.512 1.883 1.00 94.94 93 TRP A N 1
ATOM 733 C CA . TRP A 1 93 ? -7.253 1.682 1.036 1.00 94.94 93 TRP A CA 1
ATOM 734 C C . TRP A 1 93 ? -8.479 2.062 0.199 1.00 94.94 93 TRP A C 1
ATOM 736 O O . TRP A 1 93 ? -8.866 3.228 0.146 1.00 94.94 93 TRP A O 1
ATOM 746 N N . LYS A 1 94 ? -9.151 1.065 -0.390 1.00 94.38 94 LYS A N 1
ATOM 747 C CA . LYS A 1 94 ? -10.407 1.280 -1.123 1.00 94.38 94 LYS A CA 1
ATOM 748 C C . LYS A 1 94 ? -11.559 1.710 -0.220 1.00 94.38 94 LYS A C 1
ATOM 750 O O . LYS A 1 94 ? -12.342 2.567 -0.613 1.00 94.38 94 LYS A O 1
ATOM 755 N N . ALA A 1 95 ? -11.665 1.151 0.987 1.00 93.94 95 ALA A N 1
ATOM 756 C CA . ALA A 1 95 ? -12.693 1.543 1.954 1.00 93.94 95 ALA A CA 1
ATOM 757 C C . ALA A 1 95 ? -12.561 3.014 2.392 1.00 93.94 95 ALA A C 1
ATOM 759 O O . ALA A 1 95 ? -13.562 3.652 2.705 1.00 93.94 95 ALA A O 1
ATOM 760 N N . MET A 1 96 ? -11.349 3.571 2.337 1.00 93.88 96 MET A N 1
ATOM 761 C CA . MET A 1 96 ? -11.083 4.999 2.548 1.00 93.88 96 MET A CA 1
ATOM 762 C C . MET A 1 96 ? -11.495 5.885 1.356 1.00 93.88 96 MET A C 1
ATOM 764 O O . MET A 1 96 ? -11.284 7.094 1.395 1.00 93.88 96 MET A O 1
ATOM 768 N N . GLY A 1 97 ? -12.039 5.307 0.279 1.00 92.31 97 GLY A N 1
ATOM 769 C CA . GLY A 1 97 ? -12.427 6.030 -0.934 1.00 92.31 97 GLY A CA 1
ATOM 770 C C . GLY A 1 97 ? -11.261 6.377 -1.861 1.00 92.31 97 GLY A C 1
ATOM 771 O O . GLY A 1 97 ? -11.415 7.225 -2.737 1.00 92.31 97 GLY A O 1
ATOM 772 N N . LYS A 1 98 ? -10.091 5.754 -1.676 1.00 91.75 98 LYS A N 1
ATOM 773 C CA . LYS A 1 98 ? -8.933 5.943 -2.558 1.00 91.75 98 LYS A CA 1
ATOM 774 C C . LYS A 1 98 ? -8.994 4.968 -3.735 1.00 91.75 98 LYS A C 1
ATOM 776 O O . LYS A 1 98 ? -9.352 3.806 -3.546 1.00 91.75 98 LYS A O 1
ATOM 781 N N . ASP A 1 99 ? -8.589 5.430 -4.917 1.00 89.69 99 ASP A N 1
ATOM 782 C CA . ASP A 1 99 ? -8.531 4.629 -6.147 1.00 89.69 99 ASP A CA 1
ATOM 783 C C . ASP A 1 99 ? -7.067 4.373 -6.555 1.00 89.69 99 ASP A C 1
ATOM 785 O O . ASP A 1 99 ? -6.450 5.209 -7.213 1.00 89.69 99 ASP A O 1
ATOM 789 N N . PRO A 1 100 ? -6.443 3.286 -6.068 1.00 87.75 100 PRO A N 1
ATOM 790 C CA . PRO A 1 100 ? -5.025 3.024 -6.298 1.00 87.75 100 PRO A CA 1
ATOM 791 C C . PRO A 1 100 ? -4.752 2.513 -7.722 1.00 87.75 100 PRO A C 1
ATOM 793 O O . PRO A 1 100 ? -5.391 1.565 -8.183 1.00 87.75 100 PRO A O 1
ATOM 796 N N . HIS A 1 101 ? -3.723 3.054 -8.382 1.00 94.44 101 HIS A N 1
ATOM 797 C CA . HIS A 1 101 ? -3.266 2.548 -9.677 1.00 94.44 101 HIS A CA 1
ATOM 798 C C . HIS A 1 101 ? -2.488 1.231 -9.514 1.00 94.44 101 HIS A C 1
ATOM 800 O O . HIS A 1 101 ? -1.308 1.216 -9.161 1.00 94.44 101 HIS A O 1
ATOM 806 N N . VAL A 1 102 ? -3.168 0.102 -9.733 1.00 95.75 102 VAL A N 1
ATOM 807 C CA . VAL A 1 102 ? -2.565 -1.237 -9.656 1.00 95.75 102 VAL A CA 1
ATOM 808 C C . VAL A 1 102 ? -1.811 -1.538 -10.951 1.00 95.75 102 VAL A C 1
ATOM 810 O O . VAL A 1 102 ? -2.426 -1.630 -12.011 1.00 95.75 102 VAL A O 1
ATOM 813 N N . ILE A 1 103 ? -0.502 -1.769 -10.851 1.00 95.75 103 ILE A N 1
ATOM 814 C CA . ILE A 1 103 ? 0.363 -2.094 -12.001 1.00 95.75 103 ILE A CA 1
ATOM 815 C C . ILE A 1 103 ? 0.787 -3.566 -12.039 1.00 95.75 103 ILE A C 1
ATOM 817 O O . ILE A 1 103 ? 1.378 -4.031 -13.010 1.00 95.75 103 ILE A O 1
ATOM 821 N N . GLY A 1 104 ? 0.485 -4.329 -10.987 1.00 94.31 104 GLY A N 1
ATOM 822 C CA . GLY A 1 104 ? 0.832 -5.741 -10.932 1.00 94.31 104 GLY A CA 1
ATOM 823 C C . GLY A 1 104 ? 0.522 -6.399 -9.599 1.00 94.31 104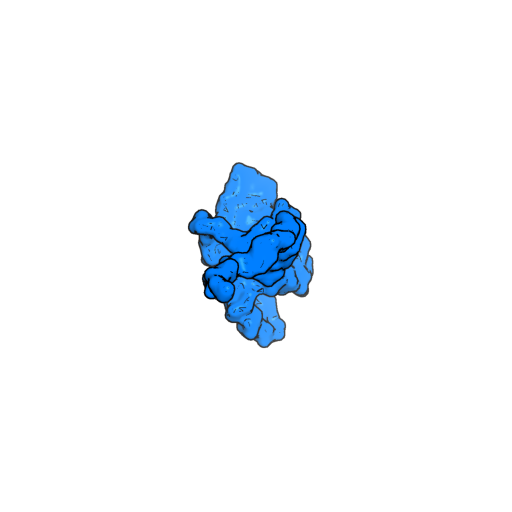 GLY A C 1
ATOM 824 O O . GLY A 1 104 ? -0.115 -5.828 -8.714 1.00 94.31 104 GLY A O 1
ATOM 825 N N . SER A 1 105 ? 0.988 -7.635 -9.463 1.00 94.44 105 SER A N 1
ATOM 826 C CA . SER A 1 105 ? 0.849 -8.431 -8.247 1.00 94.44 105 SER A CA 1
ATOM 827 C C . SER A 1 105 ? 2.029 -9.383 -8.101 1.00 94.44 105 SER A C 1
ATOM 829 O O . SER A 1 105 ? 2.661 -9.761 -9.086 1.00 94.44 105 SER A O 1
ATOM 831 N N . GLN A 1 106 ? 2.349 -9.745 -6.863 1.00 91.06 106 GLN A N 1
ATOM 832 C CA . GLN A 1 106 ? 3.444 -10.652 -6.548 1.00 91.06 106 GLN A CA 1
ATOM 833 C C . GLN A 1 106 ? 3.211 -11.358 -5.216 1.00 91.06 106 GLN A C 1
ATOM 835 O O . GLN A 1 106 ? 2.443 -10.912 -4.365 1.00 91.06 106 GLN A O 1
ATOM 840 N N . HIS A 1 107 ? 3.901 -12.479 -5.026 1.00 87.94 107 HIS A N 1
ATOM 841 C CA . HIS A 1 107 ? 3.728 -13.290 -3.827 1.00 87.94 107 HIS A CA 1
ATOM 842 C C . HIS A 1 107 ? 4.338 -12.655 -2.567 1.00 87.94 107 HIS A C 1
ATOM 844 O O . HIS A 1 107 ? 3.779 -12.765 -1.481 1.00 87.94 107 HIS A O 1
ATOM 850 N N . ARG A 1 108 ? 5.468 -11.960 -2.708 1.00 89.44 108 ARG A N 1
ATOM 851 C CA . ARG A 1 108 ? 6.174 -11.307 -1.599 1.00 89.44 108 ARG A CA 1
ATOM 852 C C . ARG A 1 108 ? 6.697 -9.946 -2.031 1.00 89.44 108 ARG A C 1
ATOM 854 O O . ARG A 1 108 ? 7.018 -9.818 -3.210 1.00 89.44 108 ARG A O 1
ATOM 861 N N . PRO A 1 109 ? 6.846 -8.959 -1.136 1.00 92.25 109 PRO A N 1
ATOM 862 C CA . PRO A 1 109 ? 7.556 -7.715 -1.430 1.00 92.25 109 PRO A CA 1
ATOM 863 C C . PRO A 1 109 ? 9.001 -7.994 -1.884 1.00 92.25 109 PRO A C 1
ATOM 865 O O . PRO A 1 109 ? 9.587 -8.996 -1.458 1.00 92.25 109 PRO A O 1
ATOM 868 N N . PRO A 1 110 ? 9.618 -7.145 -2.724 1.00 92.94 110 PRO A N 1
ATOM 869 C CA . PRO A 1 110 ? 11.026 -7.295 -3.061 1.00 92.94 110 PRO A CA 1
ATOM 870 C C . PRO A 1 110 ? 11.882 -7.049 -1.819 1.00 92.94 110 PRO A C 1
ATOM 872 O O . PRO A 1 110 ? 11.517 -6.268 -0.943 1.00 92.94 110 PRO A O 1
ATOM 875 N N . THR A 1 111 ? 13.066 -7.652 -1.767 1.00 91.56 111 THR A N 1
ATOM 876 C CA . THR A 1 111 ? 14.009 -7.457 -0.650 1.00 91.56 111 THR A CA 1
ATOM 877 C C . THR A 1 111 ? 14.518 -6.019 -0.535 1.00 91.56 111 THR A C 1
ATOM 879 O O . THR A 1 111 ? 15.019 -5.624 0.512 1.00 91.56 111 THR A O 1
ATOM 882 N N . THR A 1 112 ? 14.393 -5.236 -1.607 1.00 94.31 112 THR A N 1
ATOM 883 C CA . THR A 1 112 ? 14.730 -3.810 -1.666 1.00 94.31 112 THR A CA 1
ATOM 884 C C . THR A 1 112 ? 13.622 -2.900 -1.138 1.00 94.31 112 THR A C 1
ATOM 886 O O . THR A 1 112 ? 13.851 -1.697 -1.012 1.00 94.31 112 THR A O 1
ATOM 889 N N . ALA A 1 113 ? 12.427 -3.430 -0.858 1.00 95.81 113 ALA A N 1
ATOM 890 C CA . ALA A 1 113 ? 11.313 -2.653 -0.335 1.00 95.81 113 ALA A CA 1
ATOM 891 C C . ALA A 1 113 ? 11.318 -2.628 1.200 1.00 95.81 113 ALA A C 1
ATOM 893 O O . ALA A 1 113 ? 11.604 -3.625 1.863 1.00 95.81 113 ALA A O 1
ATOM 894 N N . SER A 1 114 ? 10.947 -1.484 1.769 1.00 96.06 114 SER A N 1
ATOM 895 C CA . SER A 1 114 ? 10.952 -1.241 3.213 1.00 96.06 114 SER A CA 1
ATOM 896 C C . SER A 1 114 ? 9.540 -1.263 3.779 1.00 96.06 114 SER A C 1
ATOM 898 O O . SER A 1 114 ? 8.634 -0.636 3.222 1.00 96.06 114 SER A O 1
ATOM 900 N N . LEU A 1 115 ? 9.346 -1.935 4.918 1.00 95.88 115 LEU A N 1
ATOM 901 C CA . LEU A 1 115 ? 8.068 -1.905 5.628 1.00 95.88 115 LEU A CA 1
ATOM 902 C C . LEU A 1 115 ? 7.729 -0.456 5.994 1.00 95.88 115 LEU A C 1
ATOM 904 O O . LEU A 1 115 ? 8.504 0.233 6.651 1.00 95.88 115 LEU A O 1
ATOM 908 N N . THR A 1 116 ? 6.570 -0.000 5.536 1.00 95.00 116 THR A N 1
ATOM 909 C CA . THR A 1 116 ? 6.097 1.379 5.702 1.00 95.00 116 THR A CA 1
ATOM 910 C C . THR A 1 116 ? 4.919 1.456 6.662 1.00 95.00 116 THR A C 1
ATOM 912 O O . THR A 1 116 ? 4.770 2.457 7.359 1.00 95.00 116 THR A O 1
ATOM 915 N N . PHE A 1 117 ? 4.080 0.417 6.721 1.00 95.88 117 PHE A N 1
ATOM 916 C CA . PHE A 1 117 ? 2.962 0.360 7.658 1.00 95.88 117 PHE A CA 1
ATOM 917 C C . PHE A 1 117 ? 2.514 -1.080 7.943 1.00 95.88 117 PHE A C 1
ATOM 919 O O . PHE A 1 117 ? 2.549 -1.937 7.056 1.00 95.88 117 PHE A O 1
ATOM 926 N N . GLY A 1 118 ? 2.049 -1.312 9.173 1.00 94.00 118 GLY A N 1
ATOM 927 C CA . GLY A 1 118 ? 1.539 -2.599 9.637 1.00 94.00 118 GLY A CA 1
ATOM 928 C C . GLY A 1 118 ? 2.632 -3.529 10.161 1.00 94.00 118 GLY A C 1
ATOM 929 O O . GLY A 1 118 ? 3.610 -3.077 10.758 1.00 94.00 118 GLY A O 1
ATOM 930 N N . VAL A 1 119 ? 2.455 -4.830 9.951 1.00 92.81 119 VAL A N 1
ATOM 931 C CA . VAL A 1 119 ? 3.396 -5.865 10.391 1.00 92.81 119 VAL A CA 1
ATOM 932 C C . VAL A 1 119 ? 4.192 -6.429 9.211 1.00 92.81 119 VAL A C 1
ATOM 934 O O . VAL A 1 119 ? 3.691 -6.441 8.079 1.00 92.81 119 VAL A O 1
ATOM 937 N N . PRO A 1 120 ? 5.434 -6.894 9.436 1.00 89.12 120 PRO A N 1
ATOM 938 C CA . PRO A 1 120 ? 6.180 -7.599 8.405 1.00 89.12 120 PRO A CA 1
ATOM 939 C C . PRO A 1 120 ? 5.420 -8.837 7.920 1.00 89.12 120 PRO A C 1
ATOM 941 O O . PRO A 1 120 ? 4.692 -9.457 8.695 1.00 89.12 120 PRO A O 1
ATOM 944 N N . PHE A 1 121 ? 5.624 -9.222 6.662 1.00 78.75 121 PHE A N 1
ATOM 945 C CA . PHE A 1 121 ? 5.193 -10.539 6.206 1.00 78.75 121 PHE A CA 1
ATOM 946 C C . PHE A 1 121 ? 5.943 -11.625 6.993 1.00 78.75 121 PHE A C 1
ATOM 948 O O . PHE A 1 121 ? 7.129 -11.474 7.300 1.00 78.75 121 PHE A O 1
ATOM 955 N N . SER A 1 122 ? 5.244 -12.704 7.326 1.00 66.88 122 SER A N 1
ATOM 956 C CA . SER A 1 122 ? 5.819 -13.930 7.879 1.00 66.88 122 SER A CA 1
ATOM 957 C C . SER A 1 122 ? 5.527 -15.070 6.910 1.00 66.88 122 SER A C 1
ATOM 959 O O . SER A 1 122 ? 4.380 -15.182 6.471 1.00 66.88 122 SER A O 1
ATOM 961 N N . ASP A 1 123 ? 6.544 -15.869 6.586 1.00 56.66 123 ASP A N 1
ATOM 962 C CA . ASP A 1 123 ? 6.393 -17.123 5.832 1.00 56.66 123 ASP A CA 1
ATOM 963 C C . ASP A 1 123 ? 5.697 -18.211 6.669 1.00 56.66 123 ASP A C 1
ATOM 965 O O . ASP A 1 123 ? 5.925 -18.249 7.905 1.00 56.66 123 ASP A O 1
#

pLDDT: mean 84.36, std 17.11, range [36.75, 97.75]

Nearest PDB structures (foldseek):
  2vxh-assembly1_B  TM=2.805E-01  e=3.811E-01  Azospira oryzae
  2vxh-assembly1_A  TM=2.795E-01  e=9.982E-01  Azospira oryzae
  4m06-assembly1_B  TM=3.430E-01  e=2.777E+00  Nitrospira defluvii
  4m09-assembly1_E  TM=2.864E-01  e=1.616E+00  Nitrospira defluvii
  4m05-assembly1_C  TM=2.688E-01  e=2.055E+00  Nitrospira defluvii

Radius of gyration: 20.32 Å; Cα contacts (8 Å, |Δi|>4): 180; chains: 1; bounding box: 28×75×33 Å

Solvent-accessible surface area (backbone atoms only — not comparable to full-atom values): 7106 Å² total; per-residue (Å²): 134,89,80,77,74,82,77,85,72,80,49,76,64,61,54,47,56,50,49,47,69,74,45,59,77,68,69,62,42,20,40,32,29,45,31,25,49,74,50,65,72,39,63,72,68,37,60,64,50,42,52,51,51,50,32,62,78,67,68,46,62,77,49,50,79,61,20,28,29,30,37,34,80,44,91,43,63,70,30,35,35,34,34,34,24,21,67,58,35,48,53,50,45,44,73,72,71,48,85,76,49,70,79,49,70,34,61,64,78,58,92,85,40,42,85,61,36,61,38,80,91,78,135

Secondary structure (DSSP, 8-state):
----STTS---HHHHHHHHHHHS------EEEEEE-HHHHHSGGGSHHHHHHHHHHHTT-GGGGGT-EEEEEE-SSSSSSEEEEEEHHHHHHHHHTT---EEEEEESS--TT-EEEEE-----

Mean predicted aligned error: 10.51 Å

Foldseek 3Di:
DDDDDPPPDDDPVNVVVVVCVVCVPQPLFWFKFFDALVLVVDPCSQCVPVVVVVCVVVVVVVLLQVWWKWWDQDDDRRRRIIIITGPSRVVSCVVSVDDTHTPGTHNADDPRIGTRGGDHDDD

Organism: NCBI:txid2051959

Sequence (123 aa):
MTNSQYQSGDTSNDVLFRLDAIHPQPPLNYLIIAQSELEVQDVQNAPAISMSTFISETEQTQLLTRISIYSQRGESSEEIRLLYMNEVAYSTWKAMGKDPHVIGSQHRPPTTASLTFGVPFSD